Protein AF-A0A3S1QAD7-F1 (afdb_monomer_lite)

pLDDT: mean 80.46, std 15.26, range [48.41, 97.38]

Foldseek 3Di:
DDCPPLVVCLVVVLVVQVVCVVVLQWADDDSVVLSVLLVCQLVVVVVVCVVVVHPPPVDPVVSVVSNVRSVVVSCCVITSVNPDPDDPDD

Secondary structure (DSSP, 8-state):
--TTSHHHHHHHHHHHHHHHHHTTSB--S-HHHHHHHHHHHHHHHHHHHHHTT------HHHHHHHHHHHHHHHHHHHBGGG--------

Sequence (90 aa):
VLQNGRFALARRLKPVLEAGREAGLLDFADSETAFRTFFGLVARDVQMRLLLGDRLELTEATIGGDAARATQQFLALHGANNRPLGPRAG

Radius of gyration: 15.77 Å; chains: 1; bounding box: 53×24×38 Å

Structure (mmCIF, N/CA/C/O backbone):
data_AF-A0A3S1QAD7-F1
#
_entry.id   AF-A0A3S1QAD7-F1
#
loop_
_atom_site.group_PDB
_atom_site.id
_atom_site.type_symbol
_atom_site.label_atom_id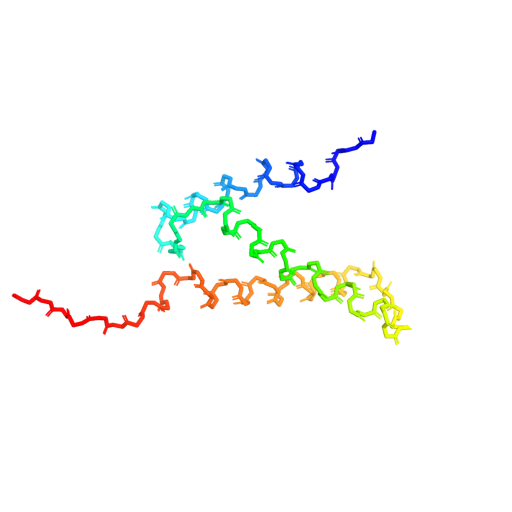
_atom_site.label_alt_id
_atom_site.label_comp_id
_atom_site.label_asym_id
_atom_site.label_entity_id
_atom_site.label_seq_id
_atom_site.pdbx_PDB_ins_code
_atom_site.Cartn_x
_atom_site.Cartn_y
_atom_site.Cartn_z
_atom_site.occupancy
_atom_site.B_iso_or_equiv
_atom_site.auth_seq_id
_atom_site.auth_comp_id
_atom_site.auth_asym_id
_atom_site.auth_atom_id
_atom_site.pdbx_PDB_model_num
ATOM 1 N N . VAL A 1 1 ? 24.842 3.048 1.382 1.00 51.44 1 VAL A N 1
ATOM 2 C CA . VAL A 1 1 ? 23.746 2.339 0.673 1.00 51.44 1 VAL A CA 1
ATOM 3 C C . VAL A 1 1 ? 22.585 2.174 1.645 1.00 51.44 1 VAL A C 1
ATOM 5 O O . VAL A 1 1 ? 22.884 1.693 2.720 1.00 51.44 1 VAL A O 1
ATOM 8 N N . LEU A 1 2 ? 21.366 2.686 1.357 1.00 49.47 2 LEU A N 1
ATOM 9 C CA . LEU A 1 2 ? 20.073 2.475 2.086 1.00 49.47 2 LEU A CA 1
ATOM 10 C C . LEU A 1 2 ? 19.085 3.669 2.031 1.00 49.47 2 LEU A C 1
ATOM 12 O O . LEU A 1 2 ? 18.006 3.567 2.605 1.00 49.47 2 LEU A O 1
ATOM 16 N N . GLN A 1 3 ? 19.371 4.777 1.333 1.00 49.72 3 GLN A N 1
ATOM 17 C CA . GLN A 1 3 ? 18.435 5.924 1.304 1.00 49.72 3 GLN A CA 1
ATOM 18 C C . GLN A 1 3 ? 17.051 5.583 0.707 1.00 49.72 3 GLN A C 1
ATOM 20 O O . GLN A 1 3 ? 16.060 6.201 1.083 1.00 49.72 3 GLN A O 1
ATOM 25 N N . ASN A 1 4 ? 16.976 4.550 -0.144 1.00 61.56 4 ASN A N 1
ATOM 26 C CA . ASN A 1 4 ? 15.745 4.070 -0.790 1.00 61.56 4 ASN A CA 1
ATOM 27 C C . ASN A 1 4 ? 15.427 2.593 -0.471 1.00 61.56 4 ASN A C 1
ATOM 29 O O . ASN A 1 4 ? 14.674 1.947 -1.192 1.00 61.56 4 ASN A O 1
ATOM 33 N N . GLY A 1 5 ? 16.025 2.018 0.580 1.00 70.88 5 GLY A N 1
ATOM 34 C CA . GLY A 1 5 ? 15.761 0.624 0.962 1.00 70.88 5 GLY A CA 1
ATOM 35 C C . GLY A 1 5 ? 14.383 0.436 1.611 1.00 70.88 5 GLY A C 1
ATOM 36 O O . GLY A 1 5 ? 13.773 1.399 2.076 1.00 70.88 5 GLY A O 1
ATOM 37 N N . ARG A 1 6 ? 13.923 -0.820 1.733 1.00 79.25 6 ARG A N 1
ATOM 38 C CA . ARG A 1 6 ? 12.644 -1.190 2.384 1.00 79.25 6 ARG A CA 1
ATOM 39 C C . ARG A 1 6 ? 12.421 -0.474 3.722 1.00 79.25 6 ARG A C 1
ATOM 41 O O . ARG A 1 6 ? 11.315 -0.022 3.985 1.00 79.25 6 ARG A O 1
ATOM 48 N N . PHE A 1 7 ? 13.461 -0.340 4.547 1.00 81.81 7 PHE A N 1
ATOM 49 C CA . PHE A 1 7 ? 13.384 0.350 5.840 1.00 81.81 7 PHE A CA 1
ATOM 50 C C . PHE A 1 7 ? 13.127 1.858 5.714 1.00 81.81 7 PHE A C 1
ATOM 52 O O . PHE A 1 7 ? 12.317 2.406 6.461 1.00 81.81 7 PHE A O 1
ATOM 59 N N . ALA A 1 8 ? 13.779 2.527 4.760 1.00 86.56 8 ALA A N 1
ATOM 60 C CA . ALA A 1 8 ? 13.557 3.948 4.500 1.00 86.56 8 ALA A CA 1
ATOM 61 C C . ALA A 1 8 ? 12.143 4.192 3.954 1.00 86.56 8 ALA A C 1
ATOM 63 O O . ALA A 1 8 ? 11.473 5.138 4.369 1.00 86.56 8 ALA A O 1
ATOM 64 N N . LEU A 1 9 ? 11.656 3.297 3.089 1.00 86.50 9 LEU A N 1
ATOM 65 C CA . LEU A 1 9 ? 10.290 3.362 2.581 1.00 86.50 9 LEU A CA 1
ATOM 66 C C . LEU A 1 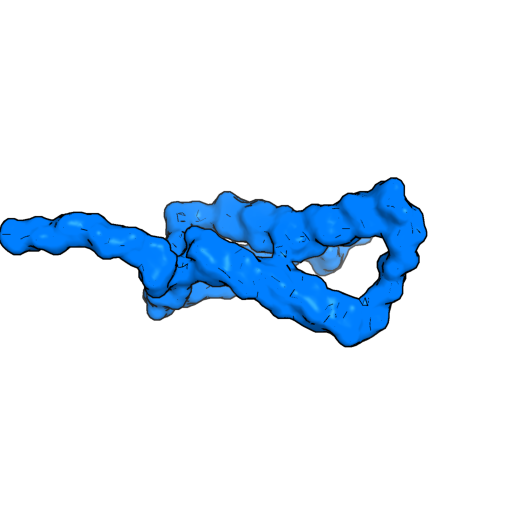9 ? 9.259 3.086 3.684 1.00 86.50 9 LEU A C 1
ATOM 68 O O . LEU A 1 9 ? 8.292 3.828 3.801 1.00 86.50 9 LEU A O 1
ATOM 72 N N . ALA A 1 10 ? 9.503 2.098 4.551 1.00 87.69 10 ALA A N 1
ATOM 73 C CA . ALA A 1 10 ? 8.652 1.812 5.707 1.00 87.69 10 ALA A CA 1
ATOM 74 C C . ALA A 1 10 ? 8.509 3.030 6.629 1.00 87.69 10 ALA A C 1
ATOM 76 O O . ALA A 1 10 ? 7.400 3.376 7.027 1.00 87.69 10 ALA A O 1
ATOM 77 N N . ARG A 1 11 ? 9.623 3.716 6.922 1.00 91.31 11 ARG A N 1
ATOM 78 C CA . ARG A 1 11 ? 9.647 4.938 7.746 1.00 91.31 11 ARG A CA 1
ATOM 79 C C . ARG A 1 11 ? 8.793 6.068 7.168 1.00 91.31 11 ARG A C 1
ATOM 81 O O . ARG A 1 11 ? 8.248 6.846 7.939 1.00 91.31 11 ARG A O 1
ATOM 88 N N . ARG A 1 12 ? 8.694 6.167 5.839 1.00 91.12 12 ARG A N 1
ATOM 89 C CA . ARG A 1 12 ? 7.890 7.191 5.151 1.00 91.12 12 ARG A CA 1
ATOM 90 C C . ARG A 1 12 ? 6.428 6.781 4.992 1.00 91.12 12 ARG A C 1
ATOM 92 O O . ARG A 1 12 ? 5.549 7.617 5.128 1.00 91.12 12 ARG A O 1
ATOM 99 N N . LEU A 1 13 ? 6.177 5.507 4.700 1.00 92.31 13 LEU A N 1
ATOM 100 C CA . LEU A 1 13 ? 4.865 5.027 4.276 1.00 92.31 13 LEU A CA 1
ATOM 101 C C . LEU A 1 13 ? 3.958 4.639 5.443 1.00 92.31 13 LEU A C 1
ATOM 103 O O . LEU A 1 13 ? 2.762 4.896 5.384 1.00 92.31 13 LEU A O 1
ATOM 107 N N . LYS A 1 14 ? 4.507 4.071 6.524 1.00 94.94 14 LYS A N 1
ATOM 108 C CA . LYS A 1 14 ? 3.706 3.704 7.702 1.00 94.94 14 LYS A CA 1
ATOM 109 C C . LYS A 1 14 ? 2.932 4.893 8.297 1.00 94.94 14 LYS A C 1
ATOM 111 O O . LYS A 1 14 ? 1.740 4.718 8.513 1.00 94.94 14 LYS A O 1
ATOM 116 N N . PRO A 1 15 ? 3.523 6.093 8.487 1.00 96.31 15 PRO A N 1
ATOM 117 C CA . PRO A 1 15 ? 2.766 7.253 8.967 1.00 96.31 15 PRO A CA 1
ATOM 118 C C . PRO A 1 15 ? 1.595 7.645 8.055 1.00 96.31 15 PRO A C 1
ATOM 120 O O . PRO A 1 15 ? 0.550 8.049 8.546 1.00 96.31 15 PRO A O 1
ATOM 123 N N . VAL A 1 16 ? 1.741 7.490 6.734 1.00 95.75 16 VAL A N 1
ATOM 124 C CA . VAL A 1 16 ? 0.663 7.774 5.770 1.00 95.75 16 VAL A CA 1
ATOM 125 C C . VAL A 1 16 ? -0.480 6.769 5.916 1.00 95.75 16 VAL A C 1
ATOM 127 O O . VAL A 1 16 ? -1.645 7.154 5.892 1.00 95.75 16 VAL A O 1
ATOM 130 N N . LEU A 1 17 ? -0.156 5.485 6.100 1.00 96.19 17 LEU A N 1
ATOM 131 C CA . LEU A 1 17 ? -1.160 4.447 6.346 1.00 96.19 17 LEU A CA 1
ATOM 132 C C . LEU A 1 17 ? -1.907 4.699 7.660 1.00 96.19 17 LEU A C 1
ATOM 134 O O . LEU A 1 17 ? -3.130 4.611 7.691 1.00 96.19 17 LEU A O 1
ATOM 138 N N . GLU A 1 18 ? -1.182 5.037 8.728 1.00 97.38 18 GLU A N 1
ATOM 139 C CA . GLU A 1 18 ? -1.758 5.378 10.034 1.00 97.38 18 GLU A CA 1
ATOM 140 C C . GLU A 1 18 ? -2.704 6.580 9.930 1.00 97.38 18 GLU A C 1
ATOM 142 O O . GLU A 1 18 ? -3.852 6.474 10.350 1.00 97.38 18 GLU A O 1
ATOM 147 N N . ALA A 1 19 ? -2.293 7.660 9.257 1.00 97.12 19 ALA A N 1
ATOM 148 C CA . ALA A 1 19 ? -3.160 8.811 9.006 1.00 97.12 19 ALA A CA 1
ATOM 149 C C . ALA A 1 19 ? -4.424 8.429 8.210 1.00 97.12 19 ALA A C 1
ATOM 151 O O . ALA A 1 19 ? -5.519 8.905 8.502 1.00 97.12 19 ALA A O 1
ATOM 152 N N . GLY A 1 20 ? -4.302 7.527 7.229 1.00 95.38 20 GLY A N 1
ATOM 153 C CA . GLY A 1 20 ? -5.449 6.978 6.502 1.00 95.38 20 GLY A CA 1
ATOM 154 C C . GLY A 1 20 ? -6.397 6.169 7.395 1.00 95.38 20 GLY A C 1
ATOM 155 O O . GLY A 1 20 ? -7.612 6.244 7.213 1.00 95.38 20 GLY A O 1
ATOM 156 N N . ARG A 1 21 ? -5.870 5.431 8.380 1.00 95.56 21 ARG A N 1
ATOM 157 C CA . ARG A 1 21 ? -6.681 4.717 9.379 1.00 95.56 21 ARG A CA 1
ATOM 158 C C . ARG A 1 21 ? -7.386 5.686 10.322 1.00 95.56 21 ARG A C 1
ATOM 160 O O . ARG A 1 21 ? -8.581 5.547 10.551 1.00 95.56 21 ARG A O 1
ATOM 167 N N . GLU A 1 22 ? -6.667 6.680 10.837 1.00 95.50 22 GLU A N 1
ATOM 168 C CA . GLU A 1 22 ? -7.215 7.718 11.722 1.00 95.50 22 GLU A CA 1
ATOM 169 C C . GLU A 1 22 ? -8.316 8.537 11.035 1.00 95.50 22 GLU A C 1
ATOM 171 O O . GLU A 1 22 ? -9.318 8.874 11.660 1.00 95.50 22 GLU A O 1
ATOM 176 N N . ALA A 1 23 ? -8.179 8.783 9.729 1.00 95.50 23 ALA A N 1
ATOM 177 C CA . ALA A 1 23 ? -9.200 9.424 8.904 1.00 95.50 23 ALA A CA 1
ATOM 178 C C . 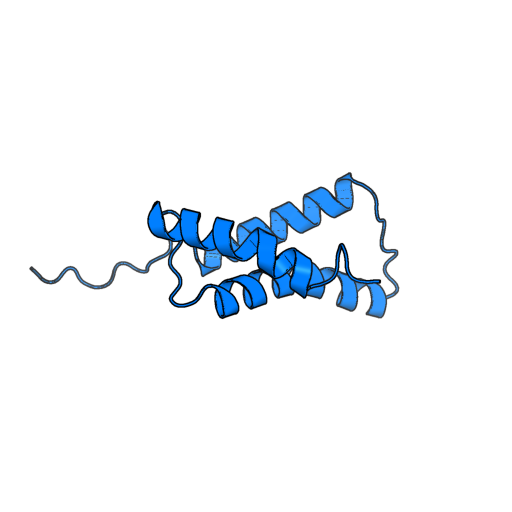ALA A 1 23 ? -10.376 8.497 8.524 1.00 95.50 23 ALA A C 1
ATOM 180 O O . ALA A 1 23 ? -11.289 8.929 7.822 1.00 95.50 23 ALA A O 1
ATOM 181 N N . GLY A 1 24 ? -10.357 7.222 8.930 1.00 94.00 24 GLY A N 1
ATOM 182 C CA . GLY A 1 24 ? -11.392 6.243 8.588 1.00 94.00 24 GLY A CA 1
ATOM 183 C C . GLY A 1 24 ? -11.419 5.845 7.108 1.00 94.00 24 GLY A C 1
ATOM 184 O O . GLY A 1 24 ? -12.426 5.331 6.635 1.00 94.00 24 GLY A O 1
ATOM 185 N N . LEU A 1 25 ? -10.337 6.087 6.363 1.00 94.81 25 LEU A N 1
ATOM 186 C CA . LEU A 1 25 ? -10.191 5.680 4.960 1.00 94.81 25 LEU A CA 1
ATOM 187 C C . LEU A 1 25 ? -9.676 4.242 4.843 1.00 94.81 25 LEU A C 1
ATOM 189 O O . LEU A 1 25 ? -9.995 3.535 3.883 1.00 94.81 25 LEU A O 1
ATOM 193 N N . LEU A 1 26 ? -8.884 3.812 5.827 1.00 95.69 26 LEU A N 1
ATOM 194 C CA . LEU A 1 26 ? -8.288 2.485 5.902 1.00 95.69 26 LEU A CA 1
ATOM 195 C C . LEU A 1 26 ? -8.736 1.744 7.169 1.00 95.69 26 LEU A C 1
ATOM 197 O O . LEU A 1 26 ? -8.919 2.351 8.219 1.00 95.69 26 LEU A O 1
ATOM 201 N N . ASP A 1 27 ? -8.852 0.423 7.072 1.00 94.56 27 ASP A N 1
ATOM 202 C CA . ASP A 1 27 ? -9.143 -0.496 8.171 1.00 94.56 27 ASP A CA 1
ATOM 203 C C . ASP A 1 27 ? -8.068 -1.596 8.212 1.00 94.56 27 ASP A C 1
ATOM 205 O O . ASP A 1 27 ? -7.997 -2.490 7.362 1.00 94.56 27 ASP A O 1
ATOM 209 N N . PHE A 1 28 ? -7.164 -1.487 9.184 1.00 94.00 28 PHE A N 1
ATOM 210 C CA . PHE A 1 28 ? -6.125 -2.474 9.462 1.00 94.00 28 PHE A CA 1
ATOM 211 C C . PHE A 1 28 ? -5.711 -2.409 10.936 1.00 94.00 28 PHE A C 1
ATOM 213 O O . PHE A 1 28 ? -5.710 -1.342 11.548 1.00 94.00 28 PHE A O 1
ATOM 220 N N . ALA A 1 29 ? -5.309 -3.551 11.496 1.00 90.56 29 ALA A N 1
ATOM 221 C CA . ALA A 1 29 ? -4.934 -3.650 12.907 1.00 90.56 29 ALA A CA 1
ATOM 222 C C . ALA A 1 29 ? -3.509 -3.147 13.207 1.00 90.56 29 ALA A C 1
ATOM 224 O O . ALA A 1 29 ? -3.258 -2.614 14.282 1.00 90.56 29 ALA A O 1
ATOM 225 N N . ASP A 1 30 ? -2.574 -3.322 12.270 1.00 93.12 30 ASP A N 1
ATOM 226 C CA . ASP A 1 30 ? -1.149 -3.042 12.466 1.00 93.12 30 ASP A CA 1
ATOM 227 C C . ASP A 1 30 ? -0.506 -2.482 11.184 1.00 93.12 30 ASP A C 1
ATOM 229 O O . ASP A 1 30 ? -0.626 -3.071 10.102 1.00 93.12 30 ASP A O 1
ATOM 233 N N . SER A 1 31 ? 0.196 -1.348 11.290 1.00 93.81 31 SER A N 1
ATOM 234 C CA . SER A 1 31 ? 0.844 -0.703 10.138 1.00 93.81 31 SER A CA 1
ATOM 235 C C . SER A 1 31 ? 2.074 -1.440 9.627 1.00 93.81 31 SER A C 1
ATOM 237 O O . SER A 1 31 ? 2.413 -1.284 8.453 1.00 93.81 31 SER A O 1
ATOM 239 N N . GLU A 1 32 ? 2.756 -2.252 10.442 1.00 93.25 32 GLU A N 1
ATOM 240 C CA . GLU A 1 32 ? 3.830 -3.127 9.955 1.00 93.25 32 GLU A CA 1
ATOM 241 C C . GLU A 1 32 ? 3.274 -4.139 8.948 1.00 93.25 32 GLU A C 1
ATOM 243 O O . GLU A 1 32 ? 3.806 -4.278 7.841 1.00 93.25 32 GLU A O 1
ATOM 248 N N . THR A 1 33 ? 2.168 -4.786 9.295 1.00 93.62 33 THR A N 1
ATOM 249 C CA . THR A 1 33 ? 1.478 -5.767 8.458 1.00 93.62 33 THR A CA 1
ATOM 250 C C . THR A 1 33 ? 0.859 -5.121 7.219 1.00 93.62 33 THR A C 1
ATOM 252 O O . THR A 1 33 ? 1.052 -5.628 6.108 1.00 93.62 33 THR A O 1
ATOM 255 N N . ALA A 1 34 ? 0.200 -3.966 7.361 1.00 95.25 34 ALA A N 1
ATOM 256 C CA . ALA A 1 34 ? -0.337 -3.216 6.222 1.00 95.25 34 ALA A CA 1
ATOM 257 C C . ALA A 1 34 ? 0.780 -2.784 5.251 1.00 95.25 34 ALA A C 1
ATOM 259 O O . ALA A 1 34 ? 0.677 -2.994 4.041 1.00 95.25 34 ALA 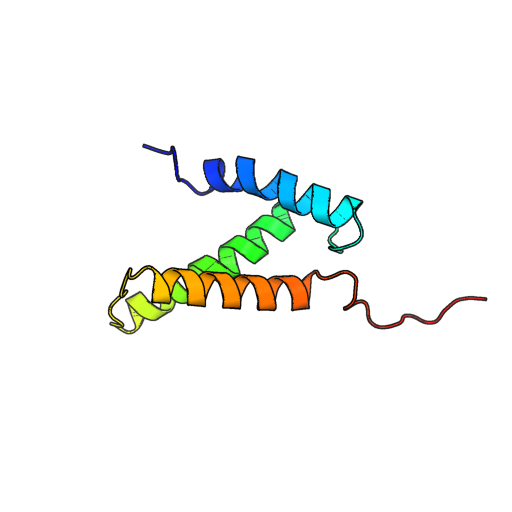A O 1
ATOM 260 N N . PHE A 1 35 ? 1.904 -2.281 5.774 1.00 94.25 35 PHE A N 1
ATOM 261 C CA . PHE A 1 35 ? 3.075 -1.941 4.965 1.00 94.25 35 PHE A CA 1
ATOM 262 C C . PHE A 1 35 ? 3.648 -3.160 4.233 1.00 94.25 35 PHE A C 1
ATOM 264 O O . PHE A 1 35 ? 3.949 -3.070 3.044 1.00 94.25 35 PHE A O 1
ATOM 271 N N . ARG A 1 36 ? 3.808 -4.305 4.913 1.00 92.06 36 ARG A N 1
ATOM 272 C CA . ARG A 1 36 ? 4.314 -5.540 4.286 1.00 92.06 36 ARG A CA 1
ATOM 273 C C . ARG A 1 36 ? 3.410 -6.003 3.149 1.00 92.06 36 ARG A C 1
ATOM 275 O O . ARG A 1 36 ? 3.931 -6.411 2.114 1.00 92.06 36 ARG A O 1
ATOM 282 N N . THR A 1 37 ? 2.096 -5.897 3.329 1.00 93.12 37 THR A N 1
ATOM 283 C CA . THR A 1 37 ? 1.102 -6.225 2.301 1.00 93.12 37 THR A CA 1
ATOM 284 C C . THR A 1 37 ? 1.240 -5.294 1.104 1.00 93.12 37 THR A C 1
ATOM 286 O O . THR A 1 37 ? 1.456 -5.765 -0.010 1.00 93.12 37 THR A O 1
ATOM 289 N N . PHE A 1 38 ? 1.223 -3.977 1.323 1.00 91.81 38 PHE A N 1
ATOM 290 C CA . PHE A 1 38 ? 1.325 -3.005 0.235 1.00 91.81 38 PHE A CA 1
ATOM 291 C C . PHE A 1 38 ? 2.654 -3.104 -0.523 1.00 91.81 38 PHE A C 1
ATOM 293 O O . PHE A 1 38 ? 2.679 -3.152 -1.750 1.00 91.81 38 PHE A O 1
ATOM 300 N N . PHE A 1 39 ? 3.766 -3.227 0.205 1.00 88.38 39 PHE A N 1
ATOM 301 C CA . PHE A 1 39 ? 5.084 -3.430 -0.389 1.00 88.38 39 PHE A CA 1
ATOM 302 C C . PHE A 1 39 ? 5.150 -4.733 -1.197 1.00 88.38 39 PHE A C 1
ATOM 304 O O . PHE A 1 39 ? 5.754 -4.764 -2.265 1.00 88.38 39 PHE A O 1
ATOM 311 N N . GLY A 1 40 ? 4.510 -5.800 -0.710 1.00 87.19 40 GLY A N 1
ATOM 312 C CA . GLY A 1 40 ? 4.390 -7.066 -1.425 1.00 87.19 40 GLY A CA 1
ATOM 313 C C . GLY A 1 40 ? 3.610 -6.936 -2.732 1.00 87.19 40 GLY A C 1
ATOM 314 O O . GLY A 1 40 ? 4.056 -7.475 -3.737 1.00 87.19 40 GLY A O 1
ATOM 315 N N . LEU A 1 41 ? 2.504 -6.186 -2.750 1.00 88.75 41 LEU A N 1
ATOM 316 C CA . LEU A 1 41 ? 1.714 -5.945 -3.966 1.00 88.75 41 LEU A CA 1
ATOM 317 C C . LEU A 1 41 ? 2.531 -5.213 -5.042 1.00 88.75 41 LEU A C 1
ATOM 319 O O . LEU A 1 41 ? 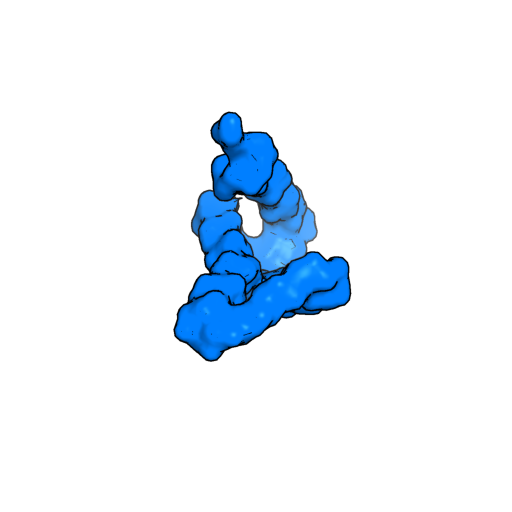2.467 -5.581 -6.209 1.00 88.75 41 LEU A O 1
ATOM 323 N N . VAL A 1 42 ? 3.364 -4.247 -4.645 1.00 81.81 42 VAL A N 1
ATOM 324 C CA . VAL A 1 42 ? 4.256 -3.521 -5.568 1.00 81.81 42 VAL A CA 1
ATOM 325 C C . VAL A 1 42 ? 5.434 -4.392 -6.032 1.00 81.81 42 VAL A C 1
ATOM 327 O O . VAL A 1 42 ? 5.789 -4.393 -7.207 1.00 81.81 42 VAL A O 1
ATOM 330 N N . ALA A 1 43 ? 6.062 -5.148 -5.125 1.00 74.06 43 ALA A N 1
ATOM 331 C CA . ALA A 1 43 ? 7.282 -5.906 -5.423 1.00 74.06 43 ALA A CA 1
ATOM 332 C C . ALA A 1 43 ? 7.032 -7.249 -6.136 1.00 74.06 43 ALA A C 1
ATOM 334 O O . ALA A 1 43 ? 7.892 -7.718 -6.885 1.00 74.06 43 ALA A O 1
ATOM 335 N N . ARG A 1 44 ? 5.879 -7.894 -5.904 1.00 66.25 44 ARG A N 1
ATOM 336 C CA . ARG A 1 44 ? 5.573 -9.235 -6.436 1.00 66.25 44 ARG A CA 1
ATOM 337 C C . ARG A 1 44 ? 5.438 -9.244 -7.956 1.00 66.25 44 ARG A C 1
ATOM 339 O O . ARG A 1 44 ? 5.873 -10.209 -8.583 1.00 66.25 44 ARG A O 1
ATOM 346 N N . ASP A 1 45 ? 4.907 -8.171 -8.536 1.00 62.47 45 ASP A N 1
ATOM 347 C CA . ASP A 1 45 ? 4.829 -8.034 -9.992 1.00 62.47 45 ASP A CA 1
ATOM 348 C C . ASP A 1 45 ? 6.220 -7.891 -10.623 1.00 62.47 45 ASP A C 1
ATOM 350 O O . ASP A 1 45 ? 6.473 -8.450 -11.683 1.00 62.47 45 ASP A O 1
ATOM 354 N N . VAL A 1 46 ? 7.175 -7.247 -9.948 1.00 63.47 46 VAL A N 1
ATOM 355 C CA . VAL A 1 46 ? 8.534 -7.064 -10.483 1.00 63.47 46 VAL A CA 1
ATOM 356 C C . VAL A 1 46 ? 9.291 -8.394 -10.571 1.00 63.47 46 VAL A C 1
ATOM 358 O O . VAL A 1 46 ? 9.858 -8.718 -11.612 1.00 63.47 46 VAL A O 1
ATOM 361 N N . GLN A 1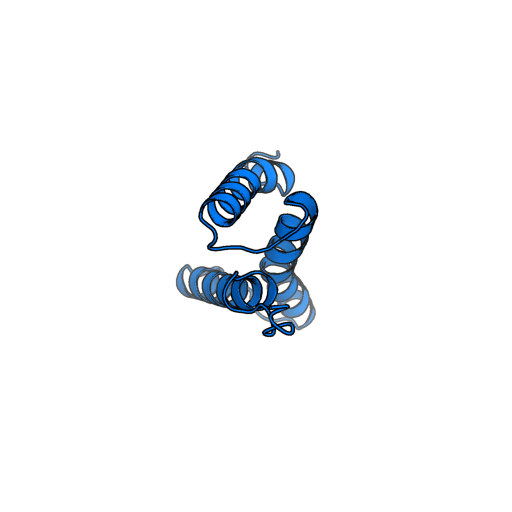 47 ? 9.295 -9.199 -9.505 1.00 58.78 47 GLN A N 1
ATOM 362 C CA . GLN A 1 47 ? 10.120 -10.411 -9.460 1.00 58.78 47 GLN A CA 1
ATOM 363 C C . GLN A 1 47 ? 9.582 -11.544 -10.349 1.00 58.78 47 GLN A C 1
ATOM 365 O O . GLN A 1 47 ? 10.376 -12.237 -10.980 1.00 58.78 47 GLN A O 1
ATOM 370 N N . MET A 1 48 ? 8.258 -11.717 -10.455 1.00 61.16 48 MET A N 1
ATOM 371 C CA . MET A 1 48 ? 7.681 -12.696 -11.391 1.00 61.16 48 MET A CA 1
ATOM 372 C C . MET A 1 48 ? 7.916 -12.298 -12.852 1.00 61.16 48 MET A C 1
ATOM 374 O O . MET A 1 48 ? 8.247 -13.159 -13.660 1.00 61.16 48 MET A O 1
ATOM 378 N N . ARG A 1 49 ? 7.822 -11.004 -13.189 1.00 64.06 49 ARG A N 1
ATOM 379 C CA . ARG A 1 49 ? 8.110 -10.500 -14.542 1.00 64.06 49 ARG A CA 1
ATOM 380 C C . ARG A 1 49 ? 9.568 -10.733 -14.935 1.00 64.06 49 ARG A C 1
ATOM 382 O O . ARG A 1 49 ? 9.827 -11.269 -16.007 1.00 64.06 49 ARG A O 1
ATOM 389 N N . LEU A 1 50 ? 10.508 -10.471 -14.024 1.00 65.69 50 LEU A N 1
ATOM 390 C CA . LEU A 1 50 ? 11.921 -10.806 -14.241 1.00 65.69 50 LEU A CA 1
ATOM 391 C C . LEU A 1 50 ? 12.148 -12.314 -14.431 1.00 65.69 50 LEU A C 1
ATOM 393 O O . LEU A 1 50 ? 12.921 -12.705 -15.302 1.00 65.69 50 LEU A O 1
ATOM 397 N N . LEU A 1 51 ? 11.470 -13.165 -13.651 1.00 73.06 51 LEU A N 1
ATOM 398 C CA . LEU A 1 51 ? 11.578 -14.626 -13.782 1.00 73.06 51 LEU A CA 1
ATOM 399 C C . LEU A 1 51 ? 11.005 -15.157 -15.107 1.00 73.06 51 LEU A C 1
ATOM 401 O O . LEU A 1 51 ? 11.466 -16.186 -15.591 1.00 73.06 51 LEU A O 1
ATOM 405 N N . LEU A 1 52 ? 10.032 -14.464 -15.701 1.00 73.44 52 LEU A N 1
ATOM 406 C CA . LEU A 1 52 ? 9.426 -14.816 -16.991 1.00 73.44 52 LEU A CA 1
ATOM 407 C C . LEU A 1 52 ? 10.196 -14.251 -18.199 1.00 73.44 52 LEU A C 1
ATOM 409 O O . LEU A 1 52 ? 9.759 -14.424 -19.335 1.00 73.44 52 LEU A O 1
ATOM 413 N N . GLY A 1 53 ? 11.335 -13.586 -17.973 1.00 67.50 53 GLY A N 1
ATOM 414 C CA . GLY A 1 53 ? 12.107 -12.929 -19.031 1.00 67.50 53 GLY A CA 1
ATOM 415 C C . GLY A 1 53 ? 11.444 -11.662 -19.577 1.00 67.50 53 GLY A C 1
ATOM 416 O O . GLY A 1 53 ? 11.852 -11.165 -20.627 1.00 67.50 53 GLY A O 1
ATOM 417 N N . ASP A 1 54 ? 10.429 -11.142 -18.880 1.00 66.56 54 ASP A N 1
ATOM 418 C CA . ASP A 1 54 ? 9.768 -9.899 -19.247 1.00 66.56 54 ASP A CA 1
ATOM 419 C C . ASP A 1 54 ? 10.757 -8.741 -19.076 1.00 66.56 54 ASP A C 1
ATOM 421 O O . ASP A 1 54 ? 11.480 -8.648 -18.073 1.00 66.56 54 ASP A O 1
ATOM 425 N N . ARG A 1 55 ? 10.817 -7.850 -20.067 1.00 59.44 55 ARG A N 1
ATOM 426 C CA . ARG A 1 55 ? 11.661 -6.662 -19.949 1.00 59.44 55 ARG A CA 1
ATOM 427 C C . ARG A 1 55 ? 11.007 -5.744 -18.932 1.00 59.44 55 ARG A C 1
ATOM 429 O O . ARG A 1 55 ? 9.881 -5.290 -19.128 1.00 59.44 55 ARG A O 1
ATOM 436 N N . LEU A 1 56 ? 11.713 -5.478 -17.832 1.00 60.38 56 LEU A N 1
ATOM 437 C CA . LEU A 1 56 ? 11.299 -4.449 -16.890 1.00 60.38 56 LEU A CA 1
ATOM 438 C C . LEU A 1 56 ? 11.463 -3.092 -17.582 1.00 60.38 56 LEU A C 1
ATOM 440 O O . LEU A 1 56 ? 12.493 -2.431 -17.469 1.00 60.38 56 LEU A O 1
ATOM 444 N N . GLU A 1 57 ? 10.454 -2.703 -18.350 1.00 63.34 57 GLU A N 1
ATOM 445 C CA . GLU A 1 57 ? 10.364 -1.377 -18.937 1.00 63.34 57 GLU A CA 1
ATOM 446 C C . GLU A 1 57 ? 10.123 -0.398 -17.786 1.00 63.34 57 GLU A C 1
ATOM 448 O O . GLU A 1 57 ? 8.984 -0.119 -17.416 1.00 63.34 57 GLU A O 1
ATOM 453 N N . LEU A 1 58 ? 11.213 0.097 -17.193 1.00 67.81 58 LEU A N 1
ATOM 454 C CA . LEU A 1 58 ? 11.267 1.092 -16.110 1.00 67.81 58 LEU A CA 1
ATOM 455 C C . LEU A 1 58 ? 10.844 2.493 -16.589 1.00 67.81 58 LEU A C 1
ATOM 457 O O . LEU A 1 58 ? 11.375 3.508 -16.142 1.00 67.81 58 LEU A O 1
ATOM 461 N N . THR A 1 59 ? 9.901 2.555 -17.525 1.00 78.44 59 THR A N 1
ATOM 462 C CA . THR A 1 59 ? 9.301 3.809 -17.967 1.00 78.44 59 THR A CA 1
ATOM 463 C C . THR A 1 59 ? 8.398 4.352 -16.865 1.00 78.44 59 THR A C 1
ATOM 465 O O . THR A 1 59 ? 7.792 3.591 -16.104 1.00 78.44 59 THR A O 1
ATOM 468 N N . GLU A 1 60 ? 8.259 5.675 -16.799 1.00 77.50 60 GLU A N 1
ATOM 469 C CA . GLU A 1 60 ? 7.320 6.327 -15.877 1.00 77.50 60 GLU A CA 1
ATOM 470 C C . GLU A 1 60 ? 5.895 5.779 -16.015 1.00 77.50 60 GLU A C 1
ATOM 472 O O . GLU A 1 60 ? 5.216 5.572 -15.012 1.00 77.50 60 GLU A O 1
ATOM 477 N N . ALA A 1 61 ? 5.459 5.485 -17.245 1.00 78.12 61 ALA A N 1
ATOM 478 C CA . ALA A 1 61 ? 4.128 4.955 -17.518 1.00 78.12 61 ALA A CA 1
ATOM 479 C C . ALA A 1 61 ? 3.918 3.567 -16.892 1.00 78.12 61 ALA A C 1
ATOM 481 O O . ALA A 1 61 ? 2.899 3.334 -16.240 1.00 78.12 61 ALA A O 1
ATOM 482 N N . THR A 1 62 ? 4.891 2.660 -17.034 1.00 77.19 62 THR A N 1
ATOM 483 C CA . THR A 1 62 ? 4.828 1.326 -16.418 1.00 77.19 62 THR A CA 1
ATOM 484 C C . THR A 1 62 ? 4.854 1.426 -14.895 1.00 77.19 62 THR A C 1
ATOM 486 O O . THR A 1 62 ? 4.028 0.811 -14.225 1.00 77.19 62 THR A O 1
ATOM 489 N N . ILE A 1 63 ? 5.757 2.245 -14.340 1.00 80.56 63 ILE A N 1
ATOM 490 C CA . ILE A 1 63 ? 5.881 2.449 -12.889 1.00 80.56 63 ILE A CA 1
ATOM 491 C C . ILE A 1 63 ? 4.577 3.018 -12.312 1.00 80.56 63 ILE A C 1
ATOM 493 O O . ILE A 1 63 ? 4.088 2.536 -11.289 1.00 80.56 63 ILE A O 1
ATOM 497 N N . GLY A 1 64 ? 3.986 4.012 -12.981 1.00 84.56 64 GLY A N 1
ATOM 498 C CA . GLY A 1 64 ? 2.708 4.603 -12.590 1.00 84.56 64 GLY A CA 1
ATOM 499 C C . GLY A 1 64 ? 1.555 3.599 -12.650 1.00 84.56 64 GLY A C 1
ATOM 500 O O . GLY A 1 64 ? 0.758 3.522 -11.715 1.00 84.56 64 GLY A O 1
ATOM 501 N N . GLY A 1 65 ? 1.494 2.785 -13.708 1.00 86.00 65 GLY A N 1
ATOM 502 C CA . GLY A 1 65 ? 0.492 1.727 -13.854 1.00 86.00 65 GLY A CA 1
ATOM 503 C C . GLY A 1 65 ? 0.590 0.650 -12.770 1.00 86.00 65 GLY A C 1
ATOM 504 O O . GLY A 1 65 ? -0.425 0.263 -12.185 1.00 86.00 65 GLY A O 1
ATOM 505 N N . ASP A 1 66 ? 1.806 0.205 -12.452 1.00 83.38 66 ASP A N 1
ATOM 506 C CA . ASP A 1 66 ? 2.062 -0.783 -11.401 1.00 83.38 66 ASP A CA 1
ATOM 507 C C . ASP A 1 66 ? 1.698 -0.229 -10.012 1.00 83.38 66 ASP A C 1
ATOM 509 O O . ASP A 1 66 ? 1.017 -0.898 -9.228 1.00 83.38 66 ASP A O 1
ATOM 513 N N . ALA A 1 67 ? 2.050 1.030 -9.730 1.00 86.69 67 ALA A N 1
ATOM 514 C CA . ALA A 1 67 ? 1.683 1.708 -8.487 1.00 86.69 67 ALA A CA 1
ATOM 515 C C . ALA A 1 67 ? 0.162 1.879 -8.335 1.00 86.69 67 ALA A C 1
ATOM 517 O O . ALA A 1 67 ? -0.387 1.639 -7.254 1.00 86.69 67 ALA A O 1
ATOM 518 N N . ALA A 1 68 ? -0.537 2.255 -9.411 1.00 90.62 68 ALA A N 1
ATOM 519 C CA . ALA A 1 68 ? -1.990 2.389 -9.411 1.00 90.62 68 ALA A CA 1
ATOM 520 C C . ALA A 1 68 ? -2.674 1.042 -9.131 1.00 90.62 68 ALA A C 1
ATOM 522 O O . ALA A 1 68 ? -3.554 0.963 -8.271 1.00 90.62 68 ALA A O 1
ATOM 523 N N . ARG A 1 69 ? -2.228 -0.033 -9.793 1.00 89.75 69 ARG A N 1
ATOM 524 C CA . ARG A 1 69 ? -2.763 -1.388 -9.595 1.00 89.75 69 ARG A CA 1
ATOM 525 C C . ARG A 1 69 ? -2.558 -1.884 -8.164 1.00 89.75 69 ARG A C 1
ATOM 527 O O . ARG A 1 69 ? -3.515 -2.342 -7.540 1.00 89.75 69 ARG A O 1
ATOM 534 N N . ALA A 1 70 ? -1.351 -1.741 -7.617 1.00 90.62 70 ALA A N 1
ATOM 535 C CA . ALA A 1 70 ? -1.066 -2.126 -6.235 1.00 90.62 70 ALA A CA 1
ATOM 536 C C . ALA A 1 70 ? -1.906 -1.319 -5.229 1.00 90.62 70 ALA A C 1
ATOM 538 O O . ALA A 1 70 ? -2.390 -1.872 -4.243 1.00 90.62 70 ALA A O 1
ATOM 539 N N . THR A 1 71 ? -2.130 -0.028 -5.497 1.00 93.00 71 THR A N 1
ATOM 540 C CA . THR A 1 71 ? -2.988 0.833 -4.665 1.00 93.00 71 THR A CA 1
ATOM 541 C C . THR A 1 71 ? -4.438 0.357 -4.683 1.00 93.00 71 THR A C 1
ATOM 543 O O . THR A 1 71 ? -5.046 0.220 -3.625 1.00 93.00 71 THR A O 1
ATOM 546 N N . GLN A 1 72 ? -4.987 0.036 -5.858 1.00 93.44 72 GLN A N 1
ATOM 547 C CA . GLN A 1 72 ? -6.348 -0.500 -5.976 1.00 93.44 72 GLN A CA 1
ATOM 548 C C . GLN A 1 72 ? -6.509 -1.825 -5.221 1.00 93.44 72 GLN A C 1
ATOM 550 O O . GLN A 1 72 ? -7.462 -1.987 -4.463 1.00 93.44 72 GLN A O 1
ATOM 555 N N . GLN A 1 73 ? -5.558 -2.749 -5.373 1.00 93.50 73 GLN A N 1
ATOM 556 C CA . GLN A 1 73 ? -5.561 -4.022 -4.644 1.00 93.50 73 GLN A CA 1
ATOM 557 C C . GLN A 1 73 ? -5.465 -3.813 -3.129 1.00 93.50 73 GLN A C 1
ATOM 559 O O . GLN A 1 73 ? -6.171 -4.467 -2.365 1.00 93.50 73 GLN A O 1
ATOM 564 N N . PHE A 1 74 ? -4.628 -2.877 -2.683 1.00 94.25 74 PHE A N 1
ATOM 565 C CA . PHE A 1 74 ? -4.502 -2.552 -1.268 1.00 94.25 74 PHE A CA 1
ATOM 566 C C . PHE A 1 74 ? -5.797 -1.975 -0.690 1.00 94.25 74 PHE A C 1
ATOM 568 O O . PHE A 1 74 ? -6.232 -2.412 0.370 1.00 94.25 74 PHE A O 1
ATOM 575 N N . LEU A 1 75 ? -6.447 -1.047 -1.396 1.00 93.69 75 LEU A N 1
ATOM 576 C CA . LEU A 1 75 ? -7.736 -0.484 -0.983 1.00 93.69 75 LEU A CA 1
ATOM 577 C C . LEU A 1 75 ? -8.862 -1.522 -1.017 1.00 93.69 75 LEU A C 1
ATOM 579 O O . LEU A 1 75 ? -9.764 -1.464 -0.189 1.00 93.69 75 LEU A O 1
ATOM 583 N N . ALA A 1 76 ? -8.802 -2.506 -1.913 1.00 93.44 76 ALA A N 1
ATOM 584 C CA . ALA A 1 76 ? -9.717 -3.638 -1.863 1.00 93.44 76 ALA A CA 1
ATOM 585 C C . ALA A 1 76 ? -9.498 -4.494 -0.602 1.00 93.44 76 ALA A C 1
ATOM 587 O O . ALA A 1 76 ? -10.454 -5.020 -0.054 1.00 93.44 76 ALA A O 1
ATOM 588 N N . LEU A 1 77 ? -8.274 -4.630 -0.092 1.00 92.69 77 LEU A N 1
ATOM 589 C CA . LEU A 1 77 ? -8.012 -5.418 1.121 1.00 92.69 77 LEU A CA 1
ATOM 590 C C . LEU A 1 77 ? -8.235 -4.632 2.422 1.00 92.69 77 LEU A C 1
ATOM 592 O O . LEU A 1 77 ? -8.658 -5.211 3.418 1.00 92.69 77 LEU A O 1
ATOM 596 N N . HIS A 1 78 ? -7.932 -3.334 2.416 1.00 94.31 78 HIS A N 1
ATOM 597 C CA . HIS A 1 78 ? -7.824 -2.503 3.619 1.00 94.31 78 HIS A CA 1
ATOM 598 C C . HIS A 1 78 ? -8.633 -1.206 3.561 1.00 94.31 78 HIS A C 1
ATOM 600 O O . HIS A 1 78 ? -8.507 -0.382 4.457 1.00 94.31 78 HIS A O 1
ATOM 606 N N . GLY A 1 79 ? -9.436 -0.962 2.527 1.00 92.44 79 GLY A N 1
ATOM 607 C CA . GLY A 1 79 ? -10.319 0.201 2.481 1.00 92.44 79 GLY A CA 1
ATOM 608 C C . GLY A 1 79 ? -11.469 0.049 3.474 1.00 92.44 79 GLY A C 1
ATOM 609 O O . GLY A 1 79 ? -12.132 -0.987 3.500 1.00 92.44 79 GLY A O 1
ATOM 610 N N . ALA A 1 80 ? -11.755 1.092 4.253 1.00 89.19 80 ALA A N 1
ATOM 611 C CA . ALA A 1 80 ? -12.795 1.051 5.288 1.00 89.19 80 ALA A CA 1
ATOM 612 C C . ALA A 1 80 ? -14.208 0.751 4.739 1.00 89.19 80 ALA A C 1
ATOM 614 O O . ALA A 1 80 ? -15.059 0.211 5.446 1.00 89.19 80 ALA A O 1
ATOM 615 N N . ASN A 1 81 ? -14.443 1.034 3.453 1.00 77.81 81 ASN A N 1
ATOM 616 C CA . ASN A 1 81 ? -15.700 0.739 2.761 1.00 77.81 81 ASN A CA 1
ATOM 617 C C . ASN A 1 81 ? -15.880 -0.743 2.387 1.00 77.81 81 ASN A C 1
ATOM 619 O O . ASN A 1 81 ? -16.972 -1.111 1.963 1.00 77.81 81 ASN A O 1
ATOM 623 N N . ASN A 1 82 ? -14.852 -1.592 2.523 1.00 63.44 82 ASN A N 1
ATOM 624 C CA . ASN A 1 82 ? -14.937 -3.013 2.167 1.00 63.44 82 ASN A CA 1
ATOM 625 C C . ASN A 1 82 ? -15.198 -3.937 3.367 1.00 63.44 82 ASN A C 1
ATOM 627 O O . ASN A 1 82 ? -14.977 -5.147 3.300 1.00 63.44 82 ASN A O 1
ATOM 631 N N . ARG A 1 83 ? -15.676 -3.384 4.488 1.00 59.84 83 ARG A N 1
ATOM 632 C CA . ARG A 1 83 ? -16.159 -4.201 5.599 1.00 59.84 83 ARG A CA 1
ATOM 633 C C . ARG A 1 83 ? -17.434 -4.925 5.129 1.00 59.84 83 ARG A C 1
ATOM 635 O O . ARG A 1 83 ? -18.408 -4.239 4.808 1.00 59.84 83 ARG A O 1
ATOM 642 N N . PRO A 1 84 ? -17.488 -6.273 5.092 1.00 54.06 84 PRO A N 1
ATOM 643 C CA . PRO A 1 84 ? -18.769 -6.950 4.934 1.00 54.06 84 PRO A CA 1
ATOM 644 C C . PRO A 1 84 ? -19.666 -6.455 6.068 1.00 54.06 84 PRO A C 1
ATOM 646 O O . PRO A 1 84 ? -19.226 -6.439 7.219 1.00 54.06 84 PRO A O 1
ATOM 649 N N . LEU A 1 85 ? -20.874 -5.975 5.751 1.00 54.75 85 LEU A N 1
ATOM 650 C CA . LEU A 1 85 ? -21.845 -5.545 6.757 1.00 54.75 85 LEU A CA 1
ATOM 651 C C . LEU A 1 85 ? -22.105 -6.717 7.717 1.00 54.75 85 LEU A C 1
ATOM 653 O O . LEU A 1 85 ? -22.939 -7.579 7.455 1.00 54.75 85 LEU A O 1
ATOM 657 N N . GLY A 1 86 ? -21.366 -6.760 8.824 1.00 56.62 86 GLY A N 1
ATOM 658 C CA . GLY A 1 86 ? -21.686 -7.607 9.960 1.00 56.62 86 GLY A CA 1
ATOM 659 C C . GLY A 1 86 ? -23.020 -7.148 10.551 1.00 56.62 86 GLY A C 1
ATOM 660 O O . GLY A 1 86 ? -23.340 -5.955 10.462 1.00 56.62 86 GLY A O 1
ATOM 661 N N . PRO A 1 87 ? -23.825 -8.064 11.116 1.00 51.88 87 PRO A N 1
ATOM 662 C CA . PRO A 1 87 ? -25.165 -7.735 11.572 1.00 51.88 87 PRO A CA 1
ATOM 663 C C . PRO A 1 87 ? -25.100 -6.606 12.600 1.00 51.88 87 PRO A C 1
ATOM 665 O O . PRO A 1 87 ? -24.413 -6.705 13.617 1.00 51.88 87 PRO A O 1
ATOM 668 N N . ARG A 1 88 ? -25.803 -5.508 12.299 1.00 50.50 88 ARG A N 1
ATOM 669 C CA . ARG A 1 88 ? -26.003 -4.392 13.221 1.00 50.50 88 ARG A CA 1
ATOM 670 C C . ARG A 1 88 ? -26.779 -4.926 14.421 1.00 50.50 88 ARG A C 1
ATOM 672 O O . ARG A 1 88 ? -27.975 -5.175 14.303 1.00 50.50 88 ARG A O 1
ATOM 679 N N . ALA A 1 89 ? -26.089 -5.141 15.536 1.00 48.41 89 ALA A N 1
ATOM 680 C CA . ALA A 1 89 ? -26.736 -5.369 16.817 1.00 48.41 89 ALA A CA 1
ATOM 681 C C . ALA A 1 89 ? -27.467 -4.074 17.202 1.00 48.41 89 ALA A C 1
ATOM 683 O O . ALA A 1 89 ? -26.830 -3.031 17.371 1.00 48.41 89 ALA A O 1
ATOM 684 N N . GLY A 1 90 ? -28.798 -4.147 17.206 1.00 53.75 90 GLY A N 1
ATOM 685 C CA . GLY A 1 90 ? -29.673 -3.188 17.877 1.00 53.75 90 GLY A CA 1
ATOM 686 C C . GLY A 1 90 ? -29.837 -3.535 19.347 1.00 53.75 90 GLY A C 1
ATOM 687 O O . GLY A 1 90 ? -29.480 -4.676 19.725 1.00 53.75 90 GLY A O 1
#